Protein AF-A0A2C9M049-F1 (afdb_monomer_lite)

Structure (mmCIF, N/CA/C/O backbone):
data_AF-A0A2C9M049-F1
#
_entry.id   AF-A0A2C9M049-F1
#
loop_
_atom_site.group_PDB
_atom_site.id
_atom_site.type_symbol
_atom_site.label_atom_id
_atom_site.label_alt_id
_atom_site.label_comp_id
_atom_site.label_asym_id
_atom_site.label_entity_id
_atom_site.label_seq_id
_atom_site.pdbx_PDB_ins_code
_atom_site.Cartn_x
_atom_site.Cartn_y
_atom_site.Cartn_z
_atom_site.occupancy
_atom_site.B_iso_or_equiv
_atom_site.auth_seq_id
_atom_site.auth_comp_id
_atom_site.auth_asym_id
_atom_site.auth_atom_id
_atom_site.pdbx_PDB_model_num
ATOM 1 N N . LEU A 1 1 ? 0.008 -18.423 14.984 1.00 46.53 1 LEU A N 1
ATOM 2 C CA . LEU A 1 1 ? 1.142 -17.929 14.161 1.00 46.53 1 LEU A CA 1
ATOM 3 C C . LEU A 1 1 ? 1.285 -18.574 12.767 1.00 46.53 1 LEU A C 1
ATOM 5 O O . LEU A 1 1 ? 2.167 -18.160 12.032 1.00 46.53 1 LEU A O 1
ATOM 9 N N . LYS A 1 2 ? 0.446 -19.539 12.348 1.00 43.44 2 LYS A N 1
ATOM 10 C CA . LYS A 1 2 ? 0.662 -20.291 11.092 1.00 43.44 2 LYS A CA 1
ATOM 11 C C . LYS A 1 2 ? -0.025 -19.715 9.835 1.00 43.44 2 LYS A C 1
ATOM 13 O O . LYS A 1 2 ? 0.184 -20.253 8.758 1.00 43.44 2 LYS A O 1
ATOM 18 N N . CYS A 1 3 ? -0.786 -18.617 9.950 1.00 40.19 3 CYS A N 1
ATOM 19 C CA . CYS A 1 3 ? -1.615 -18.093 8.847 1.00 40.19 3 CYS A CA 1
ATOM 20 C C . CYS A 1 3 ? -1.280 -16.668 8.361 1.00 40.19 3 CYS A C 1
ATOM 22 O O . CYS A 1 3 ? -1.895 -16.217 7.409 1.00 40.19 3 CYS A O 1
ATOM 24 N N . ILE A 1 4 ? -0.299 -15.963 8.943 1.00 51.88 4 ILE A N 1
ATOM 25 C CA . ILE A 1 4 ? 0.114 -14.623 8.451 1.00 51.88 4 ILE A CA 1
ATOM 26 C C . ILE A 1 4 ? 1.109 -14.727 7.268 1.00 51.88 4 ILE A C 1
ATOM 28 O O . ILE A 1 4 ? 1.371 -13.751 6.579 1.00 51.88 4 ILE A O 1
ATOM 32 N N . GLY A 1 5 ? 1.626 -15.928 6.977 1.00 49.50 5 GLY A N 1
ATOM 33 C CA . GLY A 1 5 ? 2.606 -16.174 5.909 1.00 49.50 5 GLY A CA 1
ATOM 34 C C . GLY A 1 5 ? 2.051 -16.716 4.584 1.00 49.50 5 GLY A C 1
ATOM 35 O O . GLY A 1 5 ? 2.844 -17.142 3.753 1.00 49.50 5 GLY A O 1
ATOM 36 N N . GLN A 1 6 ? 0.730 -16.763 4.377 1.00 51.69 6 GLN A N 1
ATOM 37 C CA . GLN A 1 6 ? 0.130 -17.303 3.146 1.00 51.69 6 GLN A CA 1
ATOM 38 C C . GLN A 1 6 ? -0.757 -16.272 2.447 1.00 51.69 6 GLN A C 1
ATOM 40 O O . GLN A 1 6 ? -1.941 -16.508 2.240 1.00 51.69 6 GLN A O 1
ATOM 45 N N . ALA A 1 7 ? -0.197 -15.142 2.018 1.00 63.59 7 ALA A N 1
ATOM 46 C CA . ALA A 1 7 ? -0.701 -14.609 0.758 1.00 63.59 7 ALA A CA 1
ATOM 47 C C . ALA A 1 7 ? -0.228 -15.607 -0.312 1.00 63.59 7 ALA A C 1
ATOM 49 O O . ALA A 1 7 ? 0.985 -15.719 -0.515 1.00 63.59 7 ALA A O 1
ATOM 50 N N . PRO A 1 8 ? -1.111 -16.417 -0.926 1.00 81.06 8 PRO A N 1
ATOM 51 C CA . PRO A 1 8 ? -0.672 -17.367 -1.934 1.00 81.06 8 PRO A CA 1
ATOM 52 C C . PRO A 1 8 ? 0.012 -16.578 -3.049 1.00 81.06 8 PRO A C 1
ATOM 54 O O . PRO A 1 8 ? -0.598 -15.695 -3.654 1.00 81.06 8 PRO A O 1
ATOM 57 N N . ALA A 1 9 ? 1.290 -16.877 -3.300 1.00 79.06 9 ALA A N 1
ATOM 58 C CA . ALA A 1 9 ? 2.099 -16.166 -4.289 1.00 79.06 9 ALA A CA 1
ATOM 59 C C . ALA A 1 9 ? 1.393 -16.107 -5.655 1.00 79.06 9 ALA A C 1
ATOM 61 O O . ALA A 1 9 ? 1.440 -15.089 -6.340 1.00 79.06 9 ALA A O 1
ATOM 62 N N . SER A 1 10 ? 0.641 -17.159 -5.989 1.00 85.06 10 SER A N 1
ATOM 63 C CA . SER A 1 10 ? -0.209 -17.234 -7.175 1.00 85.06 10 SER A CA 1
ATOM 64 C C . SER A 1 10 ? -1.254 -16.114 -7.250 1.00 85.06 10 SER A C 1
ATOM 66 O O . SER A 1 10 ? -1.477 -15.580 -8.332 1.00 85.06 10 SER A O 1
ATOM 68 N N . HIS A 1 11 ? -1.873 -15.708 -6.136 1.00 86.69 11 HIS A N 1
ATOM 69 C CA . HIS A 1 11 ? -2.866 -14.627 -6.139 1.00 86.69 11 HIS A CA 1
ATOM 70 C C . HIS A 1 11 ? -2.217 -13.247 -6.248 1.00 86.69 11 HIS A C 1
ATOM 72 O O . HIS A 1 11 ? -2.709 -12.427 -7.015 1.00 86.69 11 HIS A O 1
ATOM 78 N N . LEU A 1 12 ? -1.107 -12.990 -5.542 1.00 86.69 12 LEU A N 1
ATOM 79 C CA . LEU A 1 12 ? -0.379 -11.718 -5.673 1.00 86.69 12 LEU A CA 1
ATOM 80 C C . LEU A 1 12 ? 0.136 -11.519 -7.103 1.00 86.69 12 LEU A C 1
ATOM 82 O O . LEU A 1 12 ? -0.002 -10.435 -7.668 1.00 86.69 12 LEU A O 1
ATOM 86 N N . LEU A 1 13 ? 0.665 -12.584 -7.711 1.00 88.06 13 LEU A N 1
ATOM 87 C CA . LEU A 1 13 ? 1.112 -12.564 -9.099 1.00 88.06 13 LEU A CA 1
ATOM 88 C C . LEU A 1 13 ? -0.055 -12.326 -10.064 1.00 88.06 13 LEU A C 1
ATOM 90 O O . LEU A 1 13 ? 0.033 -11.466 -10.936 1.00 88.06 13 LEU A O 1
ATOM 94 N N . THR A 1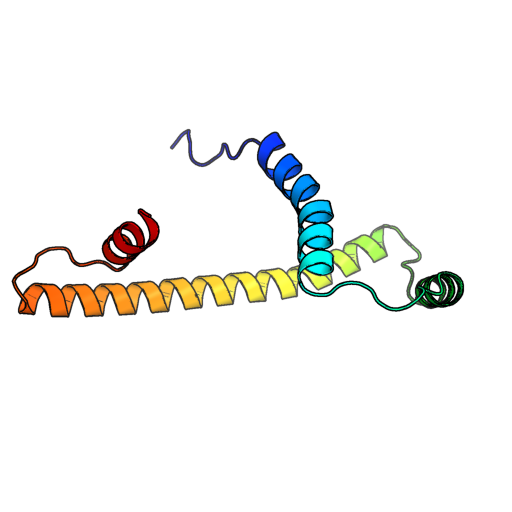 14 ? -1.160 -13.054 -9.889 1.00 89.62 14 THR A N 1
ATOM 95 C CA . THR A 1 14 ? -2.349 -12.896 -10.740 1.00 89.62 14 THR A CA 1
ATOM 96 C C . THR A 1 14 ? -2.927 -11.484 -10.623 1.00 89.62 14 THR A C 1
ATOM 98 O O . THR A 1 14 ? -3.252 -10.876 -11.638 1.00 89.62 14 THR A O 1
ATOM 101 N N . ALA A 1 15 ? -2.984 -10.914 -9.415 1.00 88.31 15 ALA A N 1
ATOM 102 C CA . ALA A 1 15 ? -3.426 -9.539 -9.195 1.00 88.31 15 ALA A CA 1
ATOM 103 C C . ALA A 1 15 ? -2.528 -8.519 -9.914 1.00 88.31 15 ALA A C 1
ATOM 105 O O . ALA A 1 15 ? -3.037 -7.620 -10.583 1.00 88.31 15 ALA A O 1
ATOM 106 N N . ALA A 1 16 ? -1.202 -8.680 -9.838 1.00 89.69 16 ALA A N 1
ATOM 107 C CA . ALA A 1 16 ? -0.263 -7.816 -10.554 1.00 89.69 16 ALA A CA 1
ATOM 108 C C . ALA A 1 16 ? -0.465 -7.888 -12.079 1.00 89.69 16 ALA A C 1
ATOM 110 O O . ALA A 1 16 ? -0.489 -6.853 -12.746 1.00 89.69 16 ALA A O 1
ATOM 111 N N . ILE A 1 17 ? -0.676 -9.093 -12.620 1.00 93.12 17 ILE A N 1
ATOM 112 C CA . ILE A 1 17 ? -0.920 -9.304 -14.054 1.00 93.12 17 ILE A CA 1
ATOM 113 C C . ILE A 1 17 ? -2.254 -8.689 -14.492 1.00 93.12 17 ILE A C 1
ATOM 115 O O . ILE A 1 17 ? -2.295 -8.068 -15.548 1.00 93.12 17 ILE A O 1
ATOM 119 N N . ILE A 1 18 ? -3.325 -8.819 -13.701 1.00 95.19 18 ILE A N 1
ATOM 120 C CA . ILE A 1 18 ? -4.647 -8.239 -14.012 1.00 95.19 18 ILE A CA 1
ATOM 121 C C . ILE A 1 18 ? -4.633 -6.704 -13.895 1.00 95.19 18 ILE A C 1
ATOM 123 O O . ILE A 1 18 ? -5.341 -6.029 -14.643 1.00 95.19 18 ILE A O 1
ATOM 127 N N . SER A 1 19 ? -3.800 -6.137 -13.015 1.00 93.25 19 SER A N 1
ATOM 128 C CA . SER A 1 19 ? -3.689 -4.684 -12.817 1.00 93.25 19 SER A CA 1
ATOM 129 C C . SER A 1 19 ? -3.236 -3.942 -14.082 1.00 93.25 19 SER A C 1
ATOM 131 O O . SER A 1 19 ? -3.768 -2.880 -14.393 1.00 93.25 19 SER A O 1
ATOM 133 N N . ALA A 1 20 ? -2.322 -4.517 -14.872 1.00 92.69 20 ALA A N 1
ATOM 134 C CA . ALA A 1 20 ? -1.824 -3.887 -16.099 1.00 92.69 20 ALA A CA 1
ATOM 135 C C . ALA A 1 20 ? -2.915 -3.638 -17.174 1.00 92.69 20 ALA A C 1
ATOM 137 O O . ALA A 1 20 ? -3.090 -2.485 -17.581 1.00 92.69 20 ALA A O 1
ATOM 138 N N . PRO A 1 21 ? -3.687 -4.645 -17.642 1.00 91.38 21 PRO A N 1
ATOM 139 C CA . PRO A 1 21 ? -4.778 -4.414 -18.584 1.00 91.38 21 PRO A CA 1
ATOM 140 C C . PRO A 1 21 ? -5.941 -3.635 -17.954 1.00 91.38 21 PRO A C 1
ATOM 142 O O . PRO A 1 21 ? -6.562 -2.832 -18.649 1.00 91.38 21 PRO A O 1
ATOM 145 N N . ALA A 1 22 ? -6.217 -3.805 -16.654 1.00 91.19 22 ALA A N 1
ATOM 146 C CA . ALA A 1 22 ? -7.261 -3.044 -15.966 1.00 91.19 22 ALA A CA 1
ATOM 147 C C . ALA A 1 22 ? -6.940 -1.541 -15.916 1.00 91.19 22 ALA A C 1
ATOM 149 O O . ALA A 1 22 ? -7.799 -0.719 -16.232 1.00 91.19 22 ALA A O 1
ATOM 150 N N . ALA A 1 23 ? -5.694 -1.175 -15.598 1.00 92.00 23 ALA A N 1
ATOM 151 C CA . ALA A 1 23 ? -5.240 0.213 -15.597 1.00 92.00 23 ALA A CA 1
ATOM 152 C C . ALA A 1 23 ? -5.355 0.847 -16.991 1.00 92.00 23 ALA A C 1
ATOM 154 O O . ALA A 1 23 ? -5.823 1.978 -17.115 1.00 92.00 23 ALA A O 1
ATOM 155 N N . LEU A 1 24 ? -5.005 0.108 -18.052 1.00 89.06 24 LEU A N 1
ATOM 156 C CA . LEU A 1 24 ? -5.176 0.580 -19.430 1.00 89.06 24 LEU A CA 1
ATOM 157 C C . LEU A 1 24 ? -6.650 0.768 -19.809 1.00 89.06 24 LEU A C 1
ATOM 159 O O . LEU A 1 24 ? -6.979 1.756 -20.464 1.00 89.06 24 LEU A O 1
ATOM 163 N N . ALA A 1 25 ? -7.528 -0.152 -19.404 1.00 91.25 25 ALA A N 1
ATOM 164 C CA . ALA A 1 25 ? -8.960 -0.061 -19.677 1.00 91.25 25 ALA A CA 1
ATOM 165 C C . ALA A 1 25 ? -9.592 1.151 -18.977 1.00 91.25 25 ALA A C 1
ATOM 167 O O . ALA A 1 25 ? -10.276 1.940 -19.625 1.00 91.25 25 ALA A O 1
ATOM 168 N N . ILE A 1 26 ? -9.308 1.341 -17.683 1.00 92.12 26 ILE A N 1
ATOM 169 C CA . ILE A 1 26 ? -9.814 2.483 -16.909 1.00 92.12 26 ILE A CA 1
ATOM 170 C C . ILE A 1 26 ? -9.246 3.794 -17.460 1.00 92.12 26 ILE A C 1
ATOM 172 O O . ILE A 1 26 ? -10.005 4.736 -17.668 1.00 92.12 26 ILE A O 1
ATOM 176 N N . SER A 1 27 ? -7.945 3.853 -17.765 1.00 90.44 27 SER A N 1
ATOM 177 C CA . SER A 1 27 ? -7.321 5.058 -18.324 1.00 90.44 27 SER A CA 1
ATOM 178 C C . SER A 1 27 ? -7.949 5.463 -19.657 1.00 90.44 27 SER A C 1
ATOM 180 O O . SER A 1 27 ? -8.210 6.646 -19.853 1.00 90.44 27 SER A O 1
ATOM 182 N N . LYS A 1 28 ? -8.227 4.503 -20.552 1.00 86.62 28 LYS A N 1
ATOM 183 C CA . LYS A 1 28 ? -8.881 4.771 -21.845 1.00 86.62 28 LYS A CA 1
ATOM 184 C C . LYS A 1 28 ? -10.376 5.075 -21.724 1.00 86.62 28 LYS A C 1
ATOM 186 O O . LYS A 1 28 ? -10.924 5.744 -22.592 1.00 86.62 28 LYS A O 1
ATOM 191 N N . LEU A 1 29 ? -11.039 4.587 -20.676 1.00 88.44 29 LEU A N 1
ATOM 192 C CA . LEU A 1 29 ? -12.438 4.906 -20.391 1.00 88.44 29 LEU A CA 1
ATOM 193 C C . LEU A 1 29 ? -12.581 6.313 -19.796 1.00 88.44 29 LEU A C 1
ATOM 195 O O . LEU A 1 29 ? -13.491 7.043 -20.176 1.00 88.44 29 LEU A O 1
ATOM 199 N N . MET A 1 30 ? -11.683 6.697 -18.883 1.00 90.50 30 MET A N 1
ATOM 200 C CA . MET A 1 30 ? -11.661 8.034 -18.281 1.00 90.50 30 MET A CA 1
ATOM 201 C C . MET A 1 30 ? -11.208 9.108 -19.270 1.00 90.50 30 MET A C 1
ATOM 203 O O . MET A 1 30 ? -11.741 10.216 -19.255 1.00 90.50 30 MET A O 1
ATOM 207 N N . TYR A 1 31 ? -10.223 8.794 -20.112 1.00 86.00 31 TYR A N 1
ATOM 208 C CA . TYR A 1 31 ? -9.717 9.701 -21.130 1.00 86.00 31 TYR A CA 1
ATOM 209 C C . TYR A 1 31 ? -9.502 8.934 -22.442 1.00 86.00 31 TYR A C 1
ATOM 211 O O . TYR A 1 31 ? -8.492 8.237 -22.586 1.00 86.00 31 TYR A O 1
ATOM 219 N N . PRO A 1 32 ? -10.458 9.005 -23.387 1.00 78.88 32 PRO A N 1
ATOM 220 C CA . PRO A 1 32 ? -10.321 8.315 -24.658 1.00 78.88 32 PRO A CA 1
ATOM 221 C C . PRO A 1 32 ? -9.180 8.929 -25.474 1.00 78.88 32 PRO A C 1
ATOM 223 O O . PRO A 1 32 ? -9.047 10.146 -25.573 1.00 78.88 32 PRO A O 1
ATOM 226 N N . GLU A 1 33 ? -8.352 8.067 -26.061 1.00 72.56 33 GLU A N 1
ATOM 227 C CA . GLU A 1 33 ? -7.308 8.448 -27.016 1.00 72.56 33 GLU A CA 1
ATOM 228 C C . GLU A 1 33 ? -7.963 9.030 -28.276 1.00 72.56 33 GLU A C 1
ATOM 230 O O . GLU A 1 33 ? -8.694 8.330 -28.978 1.00 72.56 33 GLU A O 1
ATOM 235 N N . MET A 1 34 ? -7.720 10.315 -28.539 1.00 70.56 34 MET A N 1
ATOM 236 C CA . MET A 1 34 ? -8.283 11.056 -29.678 1.00 70.56 34 MET A CA 1
ATOM 237 C C . MET A 1 34 ? -7.244 11.314 -30.786 1.00 70.56 34 MET A C 1
ATOM 239 O O . MET A 1 34 ? -7.592 11.879 -31.821 1.00 70.56 34 MET A O 1
ATOM 243 N N . GLU A 1 35 ? -5.983 10.911 -30.591 1.00 68.31 35 GLU A N 1
ATOM 244 C CA . GLU A 1 35 ? -4.857 11.202 -31.488 1.00 68.31 35 GLU A CA 1
ATOM 245 C C . GLU A 1 35 ? -4.184 9.906 -31.980 1.00 68.31 35 GLU A C 1
ATOM 247 O O . GLU A 1 35 ? -4.156 8.888 -31.289 1.00 68.31 35 GLU A O 1
ATOM 252 N N . THR A 1 36 ? -3.663 9.906 -33.210 1.00 62.22 36 THR A N 1
ATOM 253 C CA . THR A 1 36 ? -2.941 8.757 -33.774 1.00 62.22 36 THR A CA 1
ATOM 254 C C . THR A 1 36 ? -1.545 8.669 -33.168 1.00 62.22 36 THR A C 1
ATOM 256 O O . THR A 1 36 ? -0.712 9.545 -33.384 1.00 62.22 36 THR A O 1
ATOM 259 N N . VAL A 1 37 ? -1.274 7.597 -32.425 1.00 62.88 37 VAL A N 1
ATOM 260 C CA . VAL A 1 37 ? 0.017 7.377 -31.762 1.00 62.88 37 VAL A CA 1
ATOM 261 C C . VAL A 1 37 ? 1.113 7.086 -32.800 1.00 62.88 37 VAL A C 1
ATOM 263 O O . VAL A 1 37 ? 1.163 5.994 -33.367 1.00 62.88 37 VAL A O 1
ATOM 266 N N . ASP A 1 38 ? 2.014 8.042 -33.041 1.00 62.81 38 ASP A N 1
ATOM 267 C CA . ASP A 1 38 ? 3.201 7.847 -33.889 1.00 62.81 38 ASP A CA 1
ATOM 268 C C . ASP A 1 38 ? 4.231 6.948 -33.182 1.00 62.81 38 ASP A C 1
ATOM 270 O O . ASP A 1 38 ? 5.102 7.394 -32.424 1.00 62.81 38 ASP A O 1
ATOM 274 N N . LEU A 1 39 ? 4.134 5.641 -33.434 1.00 62.34 39 LEU A N 1
ATOM 275 C CA . LEU A 1 39 ? 5.002 4.621 -32.833 1.00 62.34 39 LEU A CA 1
ATOM 276 C C . LEU A 1 39 ? 6.484 4.771 -33.228 1.00 62.34 39 LEU A C 1
ATOM 278 O O . LEU A 1 39 ? 7.362 4.299 -32.501 1.00 62.34 39 LEU A O 1
ATOM 282 N N . GLU A 1 40 ? 6.786 5.454 -34.335 1.00 61.44 40 GLU A N 1
ATOM 283 C CA . GLU A 1 40 ? 8.166 5.664 -34.791 1.00 61.44 40 GLU A CA 1
ATOM 284 C C . GLU A 1 40 ? 8.956 6.621 -33.882 1.00 61.44 40 GLU A C 1
ATOM 286 O O . GLU A 1 40 ? 10.119 6.348 -33.583 1.00 61.44 40 GLU A O 1
ATOM 291 N N . LYS A 1 41 ? 8.326 7.672 -33.332 1.00 59.56 41 LYS A N 1
ATOM 292 C CA . LYS A 1 41 ? 8.981 8.589 -32.372 1.00 59.56 41 LYS A CA 1
ATOM 293 C C . LYS A 1 41 ? 9.242 7.943 -31.009 1.00 59.56 41 LYS A C 1
ATOM 295 O O . LYS A 1 41 ? 10.233 8.257 -30.356 1.00 59.56 41 LYS A O 1
ATOM 300 N N . GLN A 1 42 ? 8.375 7.031 -30.568 1.00 59.97 42 GLN A N 1
ATOM 301 C CA . GLN A 1 42 ? 8.515 6.329 -29.282 1.00 59.97 42 GLN A CA 1
ATOM 302 C C . GLN A 1 42 ? 9.706 5.360 -29.255 1.00 59.97 42 GLN A C 1
ATOM 304 O O . GLN A 1 42 ? 10.324 5.156 -28.207 1.00 59.97 42 GLN A O 1
ATOM 309 N N . LYS A 1 43 ? 10.040 4.762 -30.402 1.00 57.25 43 LYS A N 1
ATOM 310 C CA . LYS A 1 43 ? 11.128 3.786 -30.520 1.00 57.25 43 LYS A CA 1
ATOM 311 C C . LYS A 1 43 ? 12.512 4.436 -30.385 1.00 57.25 43 LYS A C 1
ATOM 313 O O . LYS A 1 43 ? 13.403 3.829 -29.795 1.00 57.25 43 LYS A O 1
ATOM 318 N N . ASP A 1 44 ? 12.662 5.672 -30.855 1.00 55.22 44 ASP A N 1
ATOM 319 C CA . ASP A 1 44 ? 13.922 6.426 -30.799 1.00 55.22 44 ASP A CA 1
ATOM 320 C C . ASP A 1 44 ? 14.272 6.889 -29.368 1.00 55.22 44 ASP A C 1
ATOM 322 O O . ASP A 1 44 ? 15.427 6.858 -28.948 1.00 55.22 44 ASP A O 1
ATOM 326 N N . ILE A 1 45 ? 13.259 7.201 -28.549 1.00 57.62 45 ILE A N 1
ATOM 327 C CA . ILE A 1 45 ? 13.444 7.645 -27.154 1.00 57.62 45 ILE A CA 1
ATOM 328 C C . ILE A 1 45 ? 14.043 6.535 -26.273 1.00 57.62 45 ILE A C 1
ATOM 330 O O . ILE A 1 45 ? 14.848 6.817 -25.388 1.00 57.62 45 ILE A O 1
ATOM 334 N N . ARG A 1 46 ? 13.701 5.263 -26.523 1.00 56.00 46 ARG A N 1
ATOM 335 C CA . ARG A 1 46 ? 14.247 4.126 -25.757 1.00 56.00 46 ARG A CA 1
ATOM 336 C C . ARG A 1 46 ? 15.700 3.799 -26.099 1.00 56.00 46 ARG A C 1
ATOM 338 O O . ARG A 1 46 ? 16.378 3.179 -25.289 1.00 56.00 46 ARG A O 1
ATOM 345 N N . ALA A 1 47 ? 16.174 4.197 -27.278 1.00 53.56 47 ALA A N 1
ATOM 346 C CA . ALA A 1 47 ? 17.543 3.942 -27.719 1.00 53.56 47 ALA A CA 1
ATOM 347 C C . ALA A 1 47 ? 18.557 4.949 -27.147 1.00 53.56 47 ALA A C 1
ATOM 349 O O . ALA A 1 47 ? 19.760 4.715 -27.231 1.00 53.56 47 ALA A O 1
ATOM 350 N N . ARG A 1 48 ? 18.089 6.056 -26.550 1.00 48.44 48 ARG A N 1
ATOM 351 C CA . ARG A 1 48 ? 18.938 7.140 -26.034 1.00 48.44 48 ARG A CA 1
ATOM 352 C C . ARG A 1 48 ? 19.344 6.988 -24.566 1.00 48.44 48 ARG A C 1
ATOM 354 O O . ARG A 1 48 ? 19.846 7.939 -23.974 1.00 48.44 48 ARG A O 1
ATOM 361 N N . ASP A 1 49 ? 19.145 5.818 -23.966 1.00 57.22 49 ASP A N 1
ATOM 362 C CA . ASP A 1 49 ? 19.730 5.541 -22.657 1.00 57.22 49 ASP A CA 1
ATOM 363 C C . ASP A 1 49 ? 21.200 5.121 -22.832 1.00 57.22 49 ASP A C 1
ATOM 365 O O . ASP A 1 49 ? 21.556 3.938 -22.836 1.00 57.22 49 ASP A O 1
ATOM 369 N N . GLU A 1 50 ? 22.067 6.123 -23.023 1.00 56.16 50 GLU A N 1
ATOM 370 C CA . GLU A 1 50 ? 23.533 5.983 -23.103 1.00 56.16 50 GLU A CA 1
ATOM 371 C C . GLU A 1 50 ? 24.152 5.353 -21.839 1.00 56.16 50 GLU A C 1
ATOM 373 O O . GLU A 1 50 ? 25.344 5.040 -21.820 1.00 56.16 50 GLU A O 1
ATOM 378 N N . SER A 1 51 ? 23.358 5.134 -20.786 1.00 58.75 51 SER A N 1
ATOM 379 C CA . SER A 1 51 ? 23.793 4.570 -19.510 1.00 58.75 51 SER A CA 1
ATOM 380 C C . SER A 1 51 ? 23.434 3.094 -19.317 1.00 58.75 51 SER A C 1
ATOM 382 O O . SER A 1 51 ? 23.486 2.588 -18.198 1.00 58.75 51 SER A O 1
ATOM 384 N N . SER A 1 52 ? 23.119 2.375 -20.401 1.00 64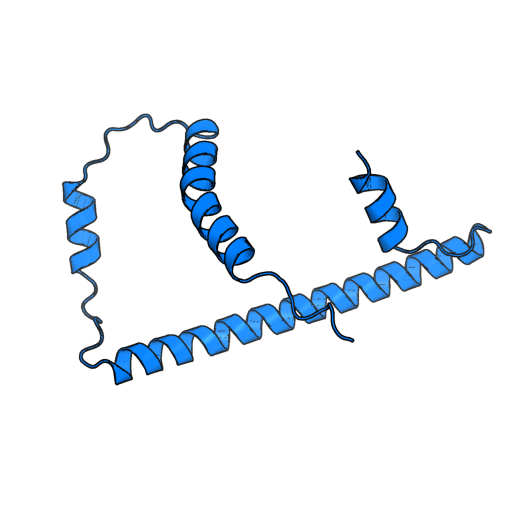.62 52 SER A N 1
ATOM 385 C CA . SER A 1 52 ? 22.877 0.930 -20.336 1.00 64.62 52 SER A CA 1
ATOM 386 C C . SER A 1 52 ? 24.029 0.214 -19.603 1.00 64.62 52 SER A C 1
ATOM 388 O O . SER A 1 52 ? 25.192 0.336 -20.011 1.00 64.62 52 SER A O 1
ATOM 390 N N . PRO A 1 53 ? 23.742 -0.523 -18.514 1.00 61.31 53 PRO A N 1
ATOM 391 C CA . PRO A 1 53 ? 24.773 -1.118 -17.676 1.00 61.31 53 PRO A CA 1
ATOM 392 C C . PRO A 1 53 ? 25.579 -2.134 -18.486 1.00 61.31 53 PRO A C 1
ATOM 394 O O . PRO A 1 53 ? 25.034 -3.074 -19.062 1.00 61.31 53 PRO A O 1
ATOM 397 N N . LYS A 1 54 ? 26.903 -1.952 -18.522 1.00 73.00 54 LYS A N 1
ATOM 398 C CA . LYS A 1 54 ? 27.805 -2.757 -19.367 1.00 73.00 54 LYS A CA 1
ATOM 399 C C . LYS A 1 54 ? 28.011 -4.177 -18.832 1.00 73.00 54 LYS A C 1
ATOM 401 O O . LYS A 1 54 ? 28.430 -5.061 -19.572 1.00 73.00 54 LYS A O 1
ATOM 406 N N . THR A 1 55 ? 27.694 -4.395 -17.555 1.00 84.88 55 THR A N 1
ATOM 407 C CA . THR A 1 55 ? 27.898 -5.659 -16.841 1.00 84.88 55 THR A CA 1
ATOM 408 C C . THR A 1 55 ? 26.696 -5.951 -15.943 1.00 84.88 55 THR A C 1
ATOM 410 O O . THR A 1 55 ? 26.183 -5.048 -15.284 1.00 84.88 55 THR A O 1
ATOM 413 N N . LEU A 1 56 ? 26.296 -7.225 -15.835 1.00 85.50 56 LEU A N 1
ATOM 414 C CA . LEU A 1 56 ? 25.202 -7.691 -14.962 1.00 85.50 56 LEU A CA 1
ATOM 415 C C . LEU A 1 56 ? 25.340 -7.189 -13.511 1.00 85.50 56 LEU A C 1
ATOM 417 O O . LEU A 1 56 ? 24.361 -6.813 -12.874 1.00 85.50 56 LEU A O 1
ATOM 421 N N . VAL A 1 57 ? 26.575 -7.138 -13.008 1.00 87.31 57 VAL A N 1
ATOM 422 C CA . VAL A 1 57 ? 26.902 -6.666 -11.654 1.00 87.31 57 VAL A CA 1
ATOM 423 C C . VAL A 1 57 ? 26.637 -5.166 -11.489 1.00 87.31 57 VAL A C 1
ATOM 425 O O . VAL A 1 57 ? 26.190 -4.740 -10.426 1.00 87.31 57 VAL A O 1
ATOM 428 N N . GLN A 1 58 ? 26.869 -4.368 -12.534 1.00 84.62 58 GLN A N 1
ATOM 429 C CA . GLN A 1 58 ? 26.590 -2.932 -12.513 1.00 84.62 58 GLN A CA 1
ATOM 430 C C . GLN A 1 58 ? 25.079 -2.684 -12.476 1.00 84.62 58 GLN A C 1
ATOM 432 O O . GLN A 1 58 ? 24.610 -1.969 -11.600 1.00 84.62 58 GLN A O 1
ATOM 437 N N . ALA A 1 59 ? 24.314 -3.384 -13.323 1.00 87.12 59 ALA A N 1
ATOM 438 C CA . ALA A 1 59 ? 22.851 -3.318 -13.316 1.00 87.12 59 ALA A CA 1
ATOM 439 C C . ALA A 1 59 ? 22.256 -3.697 -11.947 1.00 87.12 59 ALA A C 1
ATOM 441 O O . ALA A 1 59 ? 21.355 -3.029 -11.440 1.00 87.12 59 ALA A O 1
ATOM 442 N N . ALA A 1 60 ? 22.783 -4.759 -11.327 1.00 88.50 60 ALA A N 1
ATOM 443 C CA . ALA A 1 60 ? 22.352 -5.195 -10.003 1.00 88.50 60 ALA A CA 1
ATOM 444 C C . ALA A 1 60 ? 22.691 -4.165 -8.910 1.00 88.50 60 ALA A C 1
ATOM 446 O O . ALA A 1 60 ? 21.871 -3.912 -8.027 1.00 88.50 60 ALA A O 1
ATOM 447 N N . SER A 1 61 ? 23.876 -3.553 -8.983 1.00 90.00 61 SER A N 1
ATOM 448 C CA . SER A 1 61 ? 24.325 -2.539 -8.021 1.00 90.00 61 SER A CA 1
ATOM 449 C C . SER A 1 61 ? 23.506 -1.252 -8.128 1.00 90.00 61 SER A C 1
ATOM 451 O O . SER A 1 61 ? 23.079 -0.720 -7.103 1.00 90.00 61 SER A O 1
ATOM 453 N N . ASP A 1 62 ? 23.215 -0.798 -9.348 1.00 89.31 62 ASP A N 1
ATOM 454 C CA . ASP A 1 62 ? 22.383 0.385 -9.591 1.00 89.31 62 ASP A CA 1
ATOM 455 C C . ASP A 1 62 ? 20.934 0.149 -9.139 1.00 89.31 62 ASP A C 1
ATOM 457 O O . ASP A 1 62 ? 20.341 0.998 -8.467 1.00 89.31 62 ASP A O 1
ATOM 461 N N . GLY A 1 63 ? 20.382 -1.042 -9.403 1.00 88.00 63 GLY A N 1
ATOM 462 C CA . GLY A 1 63 ? 19.067 -1.445 -8.899 1.00 88.00 63 GLY A CA 1
ATOM 463 C C . GLY A 1 63 ? 19.003 -1.482 -7.367 1.00 88.00 63 GLY A C 1
ATOM 464 O O . GLY A 1 63 ? 18.050 -0.974 -6.767 1.00 88.00 63 GLY A O 1
ATOM 465 N N . ALA A 1 64 ? 20.037 -2.018 -6.713 1.00 91.50 64 ALA A N 1
ATOM 466 C CA . ALA A 1 64 ? 20.131 -2.026 -5.256 1.00 91.50 64 ALA A CA 1
ATOM 467 C C . ALA A 1 64 ? 20.230 -0.597 -4.696 1.00 91.50 64 ALA A C 1
ATOM 469 O O . ALA A 1 64 ? 19.466 -0.235 -3.797 1.00 91.50 64 ALA A O 1
ATOM 470 N N . ALA A 1 65 ? 21.091 0.246 -5.269 1.00 91.56 65 ALA A N 1
ATOM 471 C CA . ALA A 1 65 ? 21.240 1.643 -4.871 1.00 91.56 65 ALA A CA 1
ATOM 472 C C . ALA A 1 65 ? 19.920 2.419 -5.002 1.00 91.56 65 ALA A C 1
ATOM 474 O O . ALA A 1 65 ? 19.548 3.159 -4.088 1.00 91.56 65 ALA A O 1
ATOM 475 N N . PHE A 1 66 ? 19.166 2.198 -6.079 1.00 92.56 66 PHE A N 1
ATOM 476 C CA . PHE A 1 66 ? 17.834 2.773 -6.247 1.00 92.56 66 PHE A CA 1
ATOM 477 C C . PHE A 1 66 ? 16.846 2.272 -5.180 1.00 92.56 66 PHE A C 1
ATOM 479 O O . PHE A 1 66 ? 16.160 3.074 -4.538 1.00 92.56 66 PHE A O 1
ATOM 486 N N . SER A 1 67 ? 16.813 0.958 -4.928 1.00 93.06 67 SER A N 1
ATOM 487 C CA . SER A 1 67 ? 15.879 0.359 -3.967 1.00 93.06 67 SER A CA 1
ATOM 488 C C . SER A 1 67 ? 16.089 0.842 -2.530 1.00 93.06 67 SER A C 1
ATOM 490 O O . SER A 1 67 ? 15.110 1.019 -1.812 1.00 93.06 67 SER A O 1
ATOM 492 N N . THR A 1 68 ? 17.329 1.119 -2.107 1.00 93.38 68 THR A N 1
ATOM 493 C CA . THR A 1 68 ? 17.602 1.562 -0.726 1.00 93.38 68 THR A CA 1
ATOM 494 C C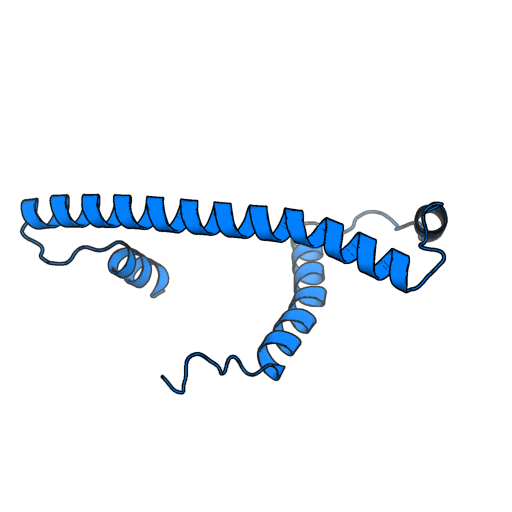 . THR A 1 68 ? 16.866 2.857 -0.388 1.00 93.38 68 THR A C 1
ATOM 496 O O . THR A 1 68 ? 16.233 2.957 0.665 1.00 93.38 68 THR A O 1
ATOM 499 N N . LYS A 1 69 ? 16.875 3.827 -1.309 1.00 92.88 69 LYS A N 1
ATOM 500 C CA . LYS A 1 69 ? 16.157 5.099 -1.152 1.00 92.88 69 LYS A CA 1
ATOM 501 C C . LYS A 1 69 ? 14.646 4.891 -1.156 1.00 92.88 69 LYS A C 1
ATOM 503 O O . LYS A 1 69 ? 13.947 5.474 -0.331 1.00 92.88 69 LYS A O 1
ATOM 508 N N . LEU A 1 70 ? 14.153 4.041 -2.057 1.00 95.44 70 LEU A N 1
ATOM 509 C CA . LEU A 1 70 ? 12.730 3.723 -2.154 1.00 95.44 70 LEU A CA 1
ATOM 510 C C . LEU A 1 70 ? 12.206 3.073 -0.865 1.00 95.44 70 LEU A C 1
ATOM 512 O O . LEU A 1 70 ? 11.197 3.512 -0.317 1.00 95.44 70 LEU A O 1
ATOM 516 N N . VAL A 1 71 ? 12.912 2.063 -0.351 1.00 96.19 71 VAL A N 1
ATOM 517 C CA . VAL A 1 71 ? 12.539 1.360 0.885 1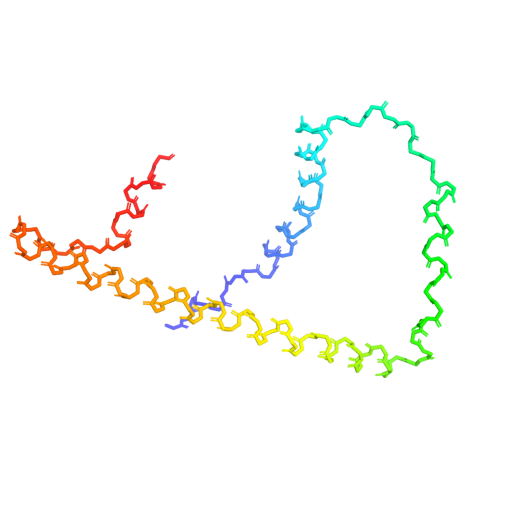.00 96.19 71 VAL A CA 1
ATOM 518 C C . VAL A 1 71 ? 12.567 2.312 2.076 1.00 96.19 71 VAL A C 1
ATOM 520 O O . VAL A 1 71 ? 11.628 2.309 2.869 1.00 96.19 71 VAL A O 1
ATOM 523 N N . ALA A 1 72 ? 13.587 3.170 2.180 1.00 95.06 72 ALA A N 1
ATOM 524 C CA . ALA A 1 72 ? 13.652 4.173 3.239 1.00 95.06 72 ALA A CA 1
ATOM 525 C C . ALA A 1 72 ? 12.427 5.104 3.220 1.00 95.06 72 ALA A C 1
ATOM 527 O O . ALA A 1 72 ? 11.817 5.332 4.265 1.00 95.06 72 ALA A O 1
ATOM 528 N N . ALA A 1 73 ? 12.014 5.581 2.042 1.00 95.38 73 ALA A N 1
ATOM 529 C CA . ALA A 1 73 ? 10.828 6.424 1.908 1.00 95.38 73 ALA A CA 1
ATOM 530 C C . ALA A 1 73 ? 9.539 5.698 2.336 1.00 95.38 73 ALA A C 1
ATOM 532 O O . ALA A 1 73 ? 8.728 6.260 3.072 1.00 95.38 73 ALA A O 1
ATOM 533 N N . ILE A 1 74 ? 9.363 4.436 1.929 1.00 96.25 74 ILE A N 1
ATOM 534 C CA . ILE A 1 74 ? 8.193 3.630 2.308 1.00 96.25 74 ILE A CA 1
ATOM 535 C C . ILE A 1 74 ? 8.149 3.419 3.824 1.00 96.25 74 ILE A C 1
ATOM 537 O O . ILE A 1 74 ? 7.105 3.633 4.435 1.00 96.25 74 ILE A O 1
ATOM 541 N N . MET A 1 75 ? 9.275 3.051 4.440 1.00 96.44 75 MET A N 1
ATOM 542 C CA . MET A 1 75 ? 9.362 2.820 5.886 1.00 96.44 75 MET A CA 1
ATOM 543 C C . MET A 1 75 ? 8.993 4.072 6.686 1.00 96.44 75 MET A C 1
ATOM 545 O O . MET A 1 75 ? 8.203 3.991 7.627 1.00 96.44 75 MET A O 1
ATOM 549 N N . VAL A 1 76 ? 9.515 5.237 6.290 1.00 96.44 76 VAL A N 1
ATOM 550 C CA . VAL A 1 76 ? 9.196 6.515 6.945 1.00 96.44 76 VAL A CA 1
ATOM 551 C C . VAL A 1 76 ? 7.713 6.852 6.789 1.00 96.44 76 VAL A C 1
ATOM 553 O O . VAL A 1 76 ? 7.061 7.190 7.776 1.00 96.44 76 VAL A O 1
ATOM 556 N N . ASN A 1 77 ? 7.155 6.697 5.585 1.00 96.31 77 ASN A N 1
ATOM 557 C CA . ASN A 1 77 ? 5.736 6.951 5.335 1.00 96.31 77 ASN A CA 1
ATOM 558 C C . ASN A 1 77 ? 4.825 6.011 6.137 1.00 96.31 77 ASN A C 1
ATOM 560 O O . ASN A 1 77 ? 3.834 6.459 6.711 1.00 96.31 77 ASN A O 1
ATOM 564 N N . MET A 1 78 ? 5.173 4.724 6.228 1.00 95.56 78 MET A N 1
ATOM 565 C CA . MET A 1 78 ? 4.425 3.755 7.035 1.00 95.56 78 MET A CA 1
ATOM 566 C C . MET A 1 78 ? 4.454 4.138 8.519 1.00 95.56 78 MET A C 1
ATOM 568 O O . MET A 1 78 ? 3.411 4.143 9.171 1.00 95.56 78 MET A O 1
ATOM 572 N N . MET A 1 79 ? 5.621 4.519 9.048 1.00 95.62 79 MET A N 1
ATOM 573 C CA . MET A 1 79 ? 5.759 4.915 10.452 1.00 95.62 79 MET A CA 1
ATOM 574 C C . MET A 1 79 ? 4.987 6.205 10.762 1.00 95.62 79 MET A C 1
ATOM 576 O O . MET A 1 79 ? 4.326 6.300 11.798 1.00 95.62 79 MET A O 1
ATOM 580 N N . ALA A 1 80 ? 5.020 7.175 9.844 1.00 96.31 80 ALA A N 1
ATOM 581 C CA . ALA A 1 80 ? 4.242 8.405 9.950 1.00 96.31 80 ALA A CA 1
ATOM 582 C C . ALA A 1 80 ? 2.737 8.109 9.996 1.00 96.31 80 ALA A C 1
ATOM 584 O O . ALA A 1 80 ? 2.033 8.626 10.864 1.00 96.31 80 ALA A O 1
ATOM 585 N N . PHE A 1 81 ? 2.255 7.224 9.119 1.00 94.56 81 PHE A N 1
ATOM 586 C CA . PHE A 1 81 ? 0.847 6.842 9.085 1.00 94.56 81 PHE A CA 1
ATOM 587 C C . PHE A 1 81 ? 0.409 6.125 10.369 1.00 94.56 81 PHE A C 1
ATOM 589 O O . PHE A 1 81 ? -0.601 6.503 10.959 1.00 94.56 81 PHE A O 1
ATOM 596 N N . VAL A 1 82 ? 1.190 5.157 10.864 1.00 92.88 82 VAL A N 1
ATOM 597 C CA . VAL A 1 82 ? 0.888 4.445 12.122 1.00 92.88 82 VAL A CA 1
ATOM 598 C C . VAL A 1 82 ? 0.856 5.400 13.319 1.00 92.88 82 VAL A C 1
ATOM 600 O O . VAL A 1 82 ? -0.022 5.284 14.175 1.00 92.88 82 VAL A O 1
ATOM 603 N N . SER A 1 83 ? 1.770 6.372 13.372 1.00 94.75 83 SER A N 1
ATOM 604 C CA . SER A 1 83 ? 1.799 7.378 14.440 1.00 94.75 83 SER A CA 1
ATOM 605 C C . SER A 1 83 ? 0.542 8.253 14.437 1.00 94.75 83 SER A C 1
ATOM 607 O O . SER A 1 83 ? -0.120 8.39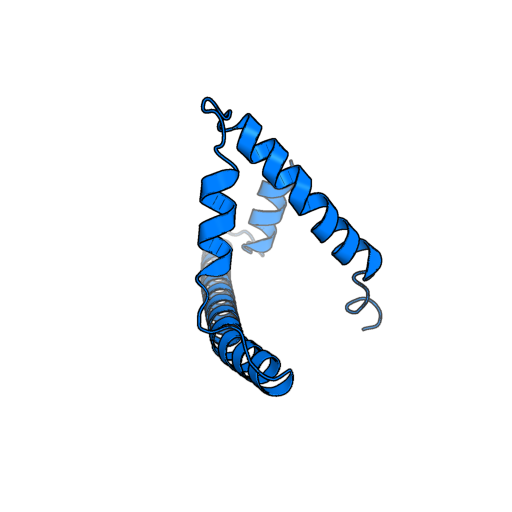6 15.468 1.00 94.75 83 SER A O 1
ATOM 609 N N . ILE A 1 84 ? 0.160 8.773 13.266 1.00 93.44 84 ILE A N 1
ATOM 610 C CA . ILE A 1 84 ? -1.059 9.578 13.110 1.00 93.44 84 ILE A CA 1
ATOM 611 C C . ILE A 1 84 ? -2.291 8.748 13.479 1.00 93.44 84 ILE A C 1
ATOM 613 O O . ILE A 1 84 ? -3.115 9.214 14.261 1.00 93.44 84 ILE A O 1
ATOM 617 N N . LEU A 1 85 ? -2.387 7.502 13.002 1.00 90.00 85 LEU A N 1
ATOM 618 C CA . LEU A 1 85 ? -3.477 6.591 13.359 1.00 90.00 85 LEU A CA 1
ATOM 619 C C . LEU A 1 85 ? -3.580 6.378 14.872 1.00 90.00 85 LEU A C 1
ATOM 621 O O . LEU A 1 85 ? -4.678 6.437 15.423 1.00 90.00 85 LEU A O 1
ATOM 625 N N . SER A 1 86 ? -2.455 6.162 15.558 1.00 90.12 86 SER A N 1
ATOM 626 C CA . SER A 1 86 ? -2.440 5.985 17.013 1.00 90.12 86 SER A CA 1
ATOM 627 C C . SER A 1 86 ? -2.876 7.254 17.746 1.00 90.12 86 SER A C 1
ATOM 629 O O . SER A 1 86 ? -3.617 7.169 18.726 1.00 90.12 86 SER A O 1
ATOM 631 N N . MET A 1 87 ? -2.449 8.428 17.276 1.00 91.19 87 MET A N 1
ATOM 632 C CA . MET A 1 87 ? -2.856 9.715 17.842 1.00 91.19 87 MET A CA 1
ATOM 633 C C . MET A 1 87 ? -4.358 9.958 17.652 1.00 91.19 87 MET A C 1
ATOM 635 O O . MET A 1 87 ? -5.054 10.345 18.595 1.00 91.19 87 MET A O 1
ATOM 639 N N . THR A 1 88 ? -4.878 9.688 16.456 1.00 89.19 88 THR A N 1
ATOM 640 C CA . THR A 1 88 ? -6.311 9.766 16.163 1.00 89.19 88 THR A CA 1
ATOM 641 C C . THR A 1 88 ? -7.091 8.787 17.033 1.00 89.19 88 THR A C 1
ATOM 643 O O . THR A 1 88 ? -8.070 9.188 17.654 1.00 89.19 88 THR A O 1
ATOM 646 N N . ASN A 1 89 ? -6.632 7.540 17.164 1.00 88.44 89 ASN A N 1
ATOM 647 C CA . ASN A 1 89 ? -7.289 6.543 18.003 1.00 88.44 89 ASN A CA 1
ATOM 648 C C . ASN A 1 89 ? -7.335 6.977 19.478 1.00 88.44 89 ASN A C 1
ATOM 650 O O . ASN A 1 89 ? -8.394 6.938 20.094 1.00 88.44 89 ASN A O 1
ATOM 654 N N . ALA A 1 90 ? -6.223 7.476 20.026 1.00 86.44 90 ALA A N 1
ATOM 655 C CA . ALA A 1 90 ? -6.178 7.994 21.395 1.00 86.44 90 ALA A CA 1
ATOM 656 C C . ALA A 1 90 ? -7.128 9.190 21.602 1.00 86.44 90 ALA A C 1
ATOM 658 O O . ALA A 1 90 ? -7.817 9.270 22.618 1.00 86.44 90 ALA A O 1
ATOM 659 N N . THR A 1 91 ? -7.211 10.090 20.616 1.00 86.94 91 THR A N 1
ATOM 660 C CA . THR A 1 91 ? -8.131 11.239 20.645 1.00 86.94 91 THR A CA 1
ATOM 661 C C . THR A 1 91 ? -9.594 10.785 20.620 1.00 86.94 91 THR A C 1
ATOM 663 O O . THR A 1 91 ? -10.413 11.302 21.377 1.00 86.94 91 THR A O 1
ATOM 666 N N . LEU A 1 92 ? -9.927 9.796 19.783 1.00 83.75 92 LEU A N 1
ATOM 667 C CA . LEU A 1 92 ? -11.277 9.235 19.685 1.00 83.75 92 LEU A CA 1
ATOM 668 C C . LEU A 1 92 ? -11.683 8.480 20.953 1.00 83.75 92 LEU A C 1
ATOM 670 O O . LEU A 1 92 ? -12.811 8.645 21.406 1.00 83.75 92 LEU A O 1
ATOM 674 N N . VAL A 1 93 ? -10.772 7.714 21.555 1.00 85.00 93 VAL A N 1
ATOM 675 C CA . VAL A 1 93 ? -11.023 7.025 22.829 1.00 85.00 93 VAL A CA 1
ATOM 676 C C . VAL A 1 93 ? -11.301 8.039 23.937 1.00 85.00 93 VAL A C 1
ATOM 678 O O . VAL A 1 93 ? -12.301 7.909 24.637 1.00 85.00 93 VAL A O 1
ATOM 681 N N . TRP A 1 94 ? -10.495 9.101 24.039 1.00 82.81 94 TRP A N 1
ATOM 682 C CA . TRP A 1 94 ? -10.709 10.167 25.023 1.00 82.81 94 TRP A CA 1
ATOM 683 C C . TRP A 1 94 ? -12.060 10.884 24.839 1.00 82.81 94 TRP A C 1
ATOM 685 O O . TRP A 1 94 ? -12.763 11.166 25.813 1.00 82.81 94 TRP A O 1
ATOM 695 N N . LEU A 1 95 ? -12.464 11.147 23.590 1.00 81.12 95 LEU A N 1
ATOM 696 C CA . LEU A 1 95 ? -13.786 11.704 23.278 1.00 81.12 95 LEU A CA 1
ATOM 697 C C . LEU A 1 95 ? -14.922 10.704 23.550 1.00 81.12 95 LEU A C 1
ATOM 699 O O . LEU A 1 95 ? -15.990 11.108 24.009 1.00 81.12 95 LEU A O 1
ATOM 703 N N . GLY A 1 96 ? -14.705 9.411 23.306 1.00 78.12 96 GLY A N 1
ATOM 704 C CA . GLY A 1 96 ? -15.680 8.351 23.559 1.00 78.12 96 GLY A CA 1
ATOM 705 C C . GLY A 1 96 ? -15.946 8.119 25.040 1.00 78.12 96 GLY A C 1
ATOM 706 O O . GLY A 1 96 ? -17.108 8.025 25.441 1.00 78.12 96 GLY A O 1
ATOM 707 N N . GLU A 1 97 ? -14.902 8.156 25.870 1.00 79.50 97 GLU A N 1
ATOM 708 C CA . GLU A 1 97 ? -15.032 8.133 27.331 1.00 79.50 97 GLU A CA 1
ATOM 709 C C . GLU A 1 97 ? -15.862 9.320 27.844 1.00 79.50 97 GLU A C 1
ATOM 711 O O . GLU A 1 97 ? -16.704 9.153 28.727 1.00 79.50 97 GLU A O 1
ATOM 716 N N . ARG A 1 98 ? -15.698 10.510 27.248 1.00 77.19 98 ARG A N 1
ATOM 717 C CA . ARG A 1 98 ? -16.505 11.707 27.561 1.00 77.19 98 ARG A CA 1
ATOM 718 C C . ARG A 1 98 ? -17.951 11.611 27.062 1.00 77.19 98 ARG A C 1
ATOM 720 O O . ARG A 1 98 ? -18.838 12.174 27.697 1.00 77.19 98 ARG A O 1
ATOM 727 N N . ALA A 1 99 ? -18.186 10.922 25.947 1.00 76.25 99 ALA A N 1
ATOM 728 C CA . ALA A 1 99 ? -19.505 10.739 25.338 1.00 76.25 99 ALA A CA 1
ATOM 729 C C . ALA A 1 99 ? -20.287 9.529 25.893 1.00 76.25 99 ALA A C 1
ATOM 731 O O . ALA A 1 99 ? -21.414 9.287 25.468 1.00 76.25 99 ALA A O 1
ATOM 732 N N . GLY A 1 100 ? -19.714 8.767 26.835 1.00 66.94 100 GLY A N 1
ATOM 733 C CA . GLY A 1 100 ? -20.354 7.597 27.448 1.00 66.94 100 GLY A CA 1
ATOM 734 C C . GLY A 1 100 ? -20.382 6.345 26.561 1.00 66.94 100 GLY A C 1
ATOM 735 O O . GLY A 1 100 ? -21.065 5.379 26.897 1.00 66.94 100 GLY A O 1
ATOM 736 N N . VAL A 1 101 ? -19.639 6.341 25.450 1.00 64.69 101 VAL A N 1
ATOM 737 C CA . VAL A 1 101 ? -19.544 5.214 24.511 1.00 64.69 101 VAL A CA 1
ATOM 738 C C . VAL A 1 101 ? -18.159 4.586 24.649 1.00 64.69 101 VAL A C 1
ATOM 740 O O . VAL A 1 101 ? -17.151 5.160 24.239 1.00 64.69 101 VAL A O 1
ATOM 743 N N . GLN A 1 102 ? -18.102 3.395 25.241 1.00 59.34 102 GLN A N 1
ATOM 744 C CA . GLN A 1 102 ? -16.848 2.669 25.437 1.00 59.34 102 GLN A CA 1
ATOM 745 C C . GLN A 1 102 ? -16.404 2.017 24.118 1.00 59.34 102 GLN A C 1
ATOM 747 O O . GLN A 1 102 ? -17.160 1.255 23.520 1.00 59.34 102 GLN A O 1
ATOM 752 N N . GLY A 1 103 ? -15.172 2.298 23.678 1.00 64.50 103 GLY A N 1
ATOM 753 C CA . GLY A 1 103 ? -14.534 1.582 22.565 1.00 64.50 103 GLY A CA 1
ATOM 754 C C . GLY A 1 103 ? -14.626 2.224 21.175 1.00 64.50 103 GLY A C 1
ATOM 755 O O . GLY A 1 103 ? -14.446 1.515 20.189 1.00 64.50 103 GLY A O 1
ATOM 756 N N . MET A 1 104 ? -14.863 3.538 21.056 1.00 64.00 104 MET A N 1
ATOM 757 C CA . MET A 1 104 ? -14.754 4.217 19.755 1.00 64.00 104 MET A CA 1
ATOM 758 C C . MET A 1 104 ? -13.293 4.276 19.286 1.00 64.00 104 MET A C 1
ATOM 760 O O . MET A 1 104 ? -12.520 5.118 19.737 1.00 64.00 104 MET A O 1
ATOM 764 N N . THR A 1 105 ? -12.926 3.388 18.362 1.00 74.19 105 THR A N 1
ATOM 765 C CA . THR A 1 105 ? -11.633 3.398 17.669 1.00 74.19 105 THR A CA 1
ATOM 766 C C . THR A 1 105 ? -11.810 3.742 16.192 1.00 74.19 105 THR A C 1
ATOM 768 O O . THR A 1 105 ? -12.886 3.570 15.614 1.00 74.19 105 THR A O 1
ATOM 771 N N . PHE A 1 106 ? -10.741 4.224 15.552 1.00 72.75 106 PHE A N 1
ATOM 772 C CA . PHE A 1 106 ? -10.753 4.517 14.111 1.00 72.75 106 PHE A CA 1
ATOM 773 C C . PHE A 1 106 ? -11.060 3.270 13.258 1.00 72.75 106 PHE A C 1
ATOM 775 O O . PHE A 1 106 ? -11.665 3.378 12.195 1.00 72.75 106 PHE A O 1
ATOM 782 N N . ASP A 1 107 ? -10.700 2.084 13.754 1.00 77.88 107 ASP A N 1
ATOM 783 C CA . ASP A 1 107 ? -10.968 0.797 13.107 1.00 77.88 107 ASP A CA 1
ATOM 784 C C . ASP A 1 107 ? -12.476 0.513 13.003 1.00 77.88 107 ASP A C 1
ATOM 786 O O . ASP A 1 107 ? -12.981 0.177 11.932 1.00 77.88 107 ASP A O 1
ATOM 790 N N . PHE A 1 108 ? -13.224 0.780 14.081 1.00 77.25 108 PHE A N 1
ATOM 791 C CA . PHE A 1 108 ? -14.681 0.640 14.096 1.00 77.25 108 PHE A CA 1
ATOM 792 C C . PHE A 1 108 ? -15.366 1.628 13.142 1.00 77.25 108 PHE A C 1
ATOM 794 O O . PHE A 1 108 ? -16.299 1.261 12.427 1.00 77.25 108 PHE A O 1
ATOM 801 N N . LEU A 1 109 ? -14.871 2.871 13.079 1.00 78.81 109 LEU A N 1
ATOM 802 C CA . LEU A 1 109 ? -15.385 3.876 12.144 1.00 78.81 109 LEU A CA 1
ATOM 803 C C . LEU A 1 109 ? -15.167 3.448 10.687 1.00 78.81 109 LEU A C 1
ATOM 805 O O . LEU A 1 109 ? -16.079 3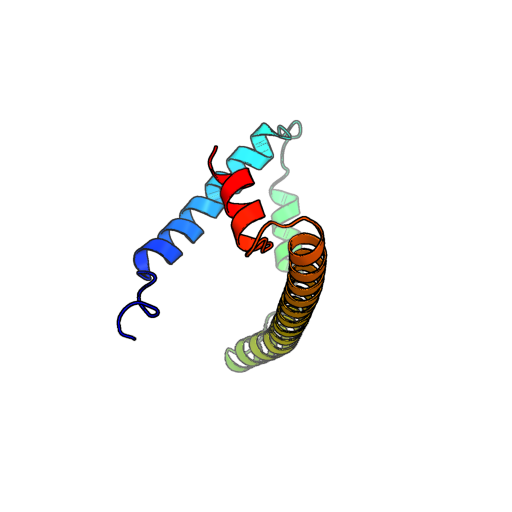.549 9.867 1.00 78.81 109 LEU A O 1
ATOM 809 N N . CYS A 1 110 ? -13.972 2.946 10.374 1.00 74.88 110 CYS A N 1
ATOM 810 C CA . CYS A 1 110 ? -13.631 2.492 9.033 1.00 74.88 110 CYS A CA 1
ATOM 811 C C . CYS A 1 110 ? -14.448 1.250 8.644 1.00 74.88 110 CYS A C 1
ATOM 813 O O . CYS A 1 110 ? -14.999 1.208 7.547 1.00 74.88 110 CYS A O 1
ATOM 815 N N . SER A 1 111 ? -14.624 0.290 9.562 1.00 83.00 111 SER A N 1
ATOM 816 C CA . SER A 1 111 ? -15.478 -0.884 9.336 1.00 83.00 111 SER A CA 1
ATOM 817 C C . SER A 1 111 ? -16.937 -0.512 9.080 1.00 83.00 111 SER A C 1
ATOM 819 O O . SER A 1 111 ? -17.600 -1.206 8.317 1.00 83.00 111 SER A O 1
ATOM 821 N N . TYR A 1 112 ? -17.449 0.547 9.708 1.00 81.44 112 TYR A N 1
ATOM 822 C CA . TYR A 1 112 ? -18.817 1.004 9.476 1.00 81.44 112 TYR A CA 1
ATOM 823 C C . TYR A 1 112 ? -18.961 1.742 8.134 1.00 81.44 112 TYR A C 1
ATOM 825 O O . TYR A 1 112 ? -19.966 1.577 7.448 1.00 81.44 112 TYR A O 1
ATOM 833 N N . LEU A 1 113 ? -17.945 2.518 7.730 1.00 86.56 113 LEU A N 1
ATOM 834 C CA . LEU A 1 113 ? -17.941 3.258 6.462 1.00 86.56 113 LEU A CA 1
ATOM 835 C C . LEU A 1 113 ? -17.732 2.359 5.230 1.00 86.56 113 LEU A C 1
ATOM 837 O O . LEU A 1 113 ? -18.277 2.672 4.178 1.00 86.56 113 LEU A O 1
ATOM 841 N N . LEU A 1 114 ? -16.952 1.277 5.359 1.00 84.62 114 LEU A N 1
ATOM 842 C CA . LEU A 1 114 ? -16.640 0.312 4.286 1.00 84.62 114 LEU A CA 1
ATOM 843 C C . LEU A 1 114 ? -17.549 -0.933 4.265 1.00 84.62 114 LEU A C 1
ATOM 845 O O . LEU A 1 114 ? -17.320 -1.837 3.467 1.00 84.62 114 LEU A O 1
ATOM 849 N N . TYR A 1 115 ? -18.537 -1.016 5.161 1.00 84.81 115 TYR A N 1
ATOM 850 C CA . TYR A 1 115 ? -19.559 -2.065 5.133 1.00 84.81 115 TYR A CA 1
ATOM 851 C C . TYR A 1 115 ? -20.453 -2.076 3.866 1.00 84.81 115 TYR A C 1
ATOM 853 O O . TYR A 1 115 ? -20.856 -3.174 3.477 1.00 84.81 115 TYR A O 1
ATOM 861 N N . PRO A 1 116 ? -20.795 -0.935 3.227 1.00 72.06 116 PRO A N 1
ATOM 862 C CA . PRO A 1 116 ? -21.471 -0.919 1.927 1.00 72.06 116 PRO A CA 1
ATOM 863 C C . PRO A 1 116 ? -20.499 -1.092 0.749 1.00 72.06 116 PRO A C 1
ATOM 865 O O . PRO A 1 116 ? -20.856 -1.856 -0.176 1.00 72.06 116 PRO A O 1
#

pLDDT: mean 79.39, std 14.71, range [40.19, 96.44]

Radius of gyration: 23.55 Å; chains: 1; bounding box: 49×32×62 Å

Sequence (116 aa):
LKCIGQAPASHLLTAAIISAPAALAISKLMYPEMETVDLEKQKDIRARDESSPKTLVQAASDGAAFSTKLVAAIMVNMMAFVSILSMTNATLVWLGERAGVQGMTFDFLCSYLLYP

Organism: Biomphalaria glabrata (NCBI:txid6526)

InterPro domains:
  IPR008276 Concentrative nucleoside transporter [PTHR10590] (7-116)
  IPR011657 Concentrative nucleoside transporter C-terminal domain [PF07662] (11-116)

Foldseek 3Di:
DPPPPDPPPVVVVVVVVVCVVVVVVVVCVVPPDPDDDPVVVVVVVVVPPPPPPPDPVSVVVVVVVVVVVVVVVVVVVVVVVVVVQVVQQVVQQVVCVVVVHHDDHPVVVVCVVPVD

Secondary structure (DSSP, 8-state):
--STT---HHHHHHHHHHHHHHHHHHHHHHS---S---HHHHHHHHHT-TT--SSHHHHHHHHHHHHHHHHHHHHHHHHHHHHHHHHHHHHHHHHHHHHT-TT--HHHHHHHHS--